Protein AF-W9BST8-F1 (afdb_monomer_lite)

Secondary structure (DSSP, 8-state):
--SSHHHHHHHHHHHHHHHHS--------EEEEE-TTGGG--S--EEEEEE-GGGSPPEE-TTTTT-HHHHHHHHHHHHHHHHHHHHHT-TTS-EEEEEEEE-PEEEEEEEETTEEEEEEEES-EEEEEEE-

Sequence (132 aa):
MARTWPVLLLILAVAALVLVLPRQTARAQMLAFASPMDAASQGRVRRVQSDLARHVESWQGARDCHAPARARAALKPVLARWLGGRMTDRPTERLARWGYHSGDIWHEAQVIGGQPQCRAGFRRVIAFADFR

Foldseek 3Di:
DPPCVVVVVVVVVVVVVVVPPPLPQQAWDWDKDFDPCLVPDDDDKDKDKDWCQVVFDKDKDPPPNRPNVVQCVRVVVSLVVVVVVVCVVCVPWDWGMWIKTFHHKDKDWDADPNDIMIIITTPTMMIMIIID

Structure (mmCIF, N/CA/C/O backbone):
data_AF-W9BST8-F1
#
_entry.id   AF-W9BST8-F1
#
loop_
_atom_site.group_PDB
_atom_site.id
_atom_site.type_symbol
_atom_site.label_atom_id
_atom_site.label_alt_id
_atom_site.label_comp_id
_atom_site.label_asym_id
_atom_site.label_entity_id
_atom_site.label_seq_id
_atom_site.pdbx_PDB_ins_code
_atom_site.Cartn_x
_atom_site.Cartn_y
_atom_site.Cartn_z
_atom_site.occupancy
_atom_site.B_iso_or_equiv
_atom_site.auth_seq_id
_atom_site.auth_comp_id
_atom_site.auth_asym_id
_atom_site.auth_atom_id
_atom_site.pdbx_PDB_model_num
ATOM 1 N N . MET A 1 1 ? 54.722 8.574 -24.351 1.00 51.69 1 MET A N 1
ATOM 2 C CA . MET A 1 1 ? 53.387 7.948 -24.494 1.00 51.69 1 MET A CA 1
ATOM 3 C C . MET A 1 1 ? 53.067 7.127 -23.237 1.00 51.69 1 MET A C 1
ATOM 5 O O . MET A 1 1 ? 53.210 5.919 -23.261 1.00 51.69 1 MET A O 1
ATOM 9 N N . ALA A 1 2 ? 52.713 7.762 -22.110 1.00 53.62 2 ALA A N 1
ATOM 10 C CA . ALA A 1 2 ? 52.550 7.060 -20.819 1.00 53.62 2 ALA A CA 1
ATOM 11 C C . ALA A 1 2 ? 51.471 7.700 -19.917 1.00 53.62 2 ALA A C 1
ATOM 13 O O . ALA A 1 2 ? 51.662 7.848 -18.715 1.00 53.62 2 ALA A O 1
ATOM 14 N N . ARG A 1 3 ? 50.358 8.176 -20.498 1.00 56.62 3 ARG A N 1
ATOM 15 C CA . ARG A 1 3 ? 49.375 9.014 -19.774 1.00 56.62 3 ARG A CA 1
ATOM 16 C C . ARG A 1 3 ? 47.911 8.585 -19.927 1.00 56.62 3 ARG A C 1
ATOM 18 O O . ARG A 1 3 ? 47.023 9.325 -19.531 1.00 56.62 3 ARG A O 1
ATOM 25 N N . THR A 1 4 ? 47.650 7.407 -20.491 1.00 58.88 4 THR A N 1
ATOM 26 C CA . THR A 1 4 ? 46.287 6.868 -20.695 1.00 58.88 4 THR A CA 1
ATOM 27 C C . THR A 1 4 ? 45.942 5.730 -19.735 1.00 58.88 4 THR A C 1
ATOM 29 O O . THR A 1 4 ? 44.770 5.488 -19.458 1.00 58.88 4 THR A O 1
ATOM 32 N N . TRP A 1 5 ? 46.951 5.076 -19.157 1.00 57.59 5 TRP A N 1
ATOM 33 C CA . TRP A 1 5 ? 46.772 3.962 -18.225 1.00 57.59 5 TRP A CA 1
ATOM 34 C C . TRP A 1 5 ? 46.015 4.290 -16.926 1.00 57.59 5 TRP A C 1
ATOM 36 O O . TRP A 1 5 ? 45.134 3.509 -16.564 1.00 57.59 5 TRP A O 1
ATOM 46 N N . PRO A 1 6 ? 46.254 5.432 -16.244 1.00 66.94 6 PRO A N 1
ATOM 47 C CA . PRO A 1 6 ? 45.516 5.732 -15.016 1.00 66.94 6 PRO A CA 1
ATOM 48 C C . PRO A 1 6 ? 44.040 6.049 -15.294 1.00 66.94 6 PRO A C 1
ATOM 50 O O . PRO A 1 6 ? 43.181 5.743 -14.473 1.00 66.94 6 PRO A O 1
ATOM 53 N N . VAL A 1 7 ? 43.727 6.598 -16.474 1.00 71.06 7 VAL A N 1
ATOM 54 C CA . VAL A 1 7 ? 42.347 6.889 -16.895 1.00 71.06 7 VAL A CA 1
ATOM 55 C C . VAL A 1 7 ? 41.577 5.593 -17.139 1.00 71.06 7 VAL A C 1
ATOM 57 O O . VAL A 1 7 ? 40.434 5.462 -16.710 1.00 71.06 7 VAL A O 1
ATOM 60 N N . LEU A 1 8 ? 42.217 4.606 -17.768 1.00 69.50 8 LEU A N 1
ATOM 61 C CA . LEU A 1 8 ? 41.600 3.310 -18.049 1.00 69.50 8 LEU A CA 1
ATOM 62 C C . LEU A 1 8 ? 41.308 2.522 -16.761 1.00 69.50 8 LEU A C 1
ATOM 64 O O . LEU A 1 8 ? 40.241 1.925 -16.630 1.00 69.50 8 LEU A O 1
ATOM 68 N N . LEU A 1 9 ? 42.219 2.587 -15.782 1.00 74.62 9 LEU A N 1
ATOM 69 C CA . LEU A 1 9 ? 42.024 2.001 -14.452 1.00 74.62 9 LEU A CA 1
ATOM 70 C C . LEU A 1 9 ? 40.897 2.689 -13.671 1.00 74.62 9 LEU A C 1
ATOM 72 O O . LEU A 1 9 ? 40.097 2.006 -13.036 1.00 74.62 9 LEU A O 1
ATOM 76 N N . LEU A 1 10 ? 40.782 4.017 -13.761 1.00 73.69 10 LEU A N 1
ATOM 77 C CA . LEU A 1 10 ? 39.676 4.772 -13.163 1.00 73.69 10 LEU A CA 1
ATOM 78 C C . LEU A 1 10 ? 38.323 4.391 -13.776 1.00 73.69 10 LEU A C 1
ATOM 80 O O . LEU A 1 10 ? 37.363 4.177 -13.041 1.00 73.69 10 LEU A O 1
ATOM 84 N N . ILE A 1 11 ? 38.243 4.243 -15.101 1.00 73.44 11 ILE A N 1
ATOM 85 C CA . ILE A 1 11 ? 37.008 3.826 -15.784 1.00 73.44 11 ILE A CA 1
ATOM 86 C C . ILE A 1 11 ? 36.606 2.406 -15.363 1.00 73.44 11 ILE A C 1
ATOM 88 O O . ILE A 1 11 ? 35.438 2.168 -15.054 1.00 73.44 11 ILE A O 1
ATOM 92 N N . LEU A 1 12 ? 37.563 1.476 -15.294 1.00 74.00 12 LEU A N 1
ATOM 93 C CA . LEU A 1 12 ? 37.315 0.103 -14.843 1.00 74.00 12 LEU A CA 1
ATOM 94 C C . LEU A 1 12 ? 36.872 0.046 -13.376 1.00 74.00 12 LEU A C 1
ATOM 96 O O . LEU A 1 12 ? 35.927 -0.671 -13.054 1.00 74.00 12 LEU A O 1
ATOM 100 N N . ALA A 1 13 ? 37.496 0.835 -12.499 1.00 70.44 13 ALA A N 1
ATOM 101 C CA . ALA A 1 13 ? 37.113 0.930 -11.094 1.00 70.44 13 ALA A CA 1
ATOM 102 C C . ALA A 1 13 ? 35.699 1.509 -10.916 1.00 70.44 13 ALA A C 1
ATOM 104 O O . ALA A 1 13 ? 34.919 0.977 -10.129 1.00 70.44 13 ALA A O 1
ATOM 105 N N . VAL A 1 14 ? 35.328 2.542 -11.682 1.00 67.44 14 VAL A N 1
ATOM 106 C CA . VAL A 1 14 ? 33.969 3.112 -11.659 1.00 67.44 14 VAL A CA 1
ATOM 107 C C . VAL A 1 14 ? 32.940 2.112 -12.199 1.00 67.44 14 VAL A C 1
ATOM 109 O O . VAL A 1 14 ? 31.880 1.945 -11.597 1.00 67.44 14 VAL A O 1
ATOM 112 N N . ALA A 1 15 ? 33.251 1.396 -13.283 1.00 65.56 15 ALA A N 1
ATOM 113 C CA . ALA A 1 15 ? 32.372 0.362 -13.832 1.00 65.56 15 ALA A CA 1
ATOM 114 C C . ALA A 1 15 ? 32.163 -0.801 -12.845 1.00 65.56 15 ALA A C 1
ATOM 116 O O . ALA A 1 15 ? 31.034 -1.256 -12.654 1.00 65.56 15 ALA A O 1
ATOM 117 N N . ALA A 1 16 ? 33.227 -1.235 -12.163 1.00 63.44 16 ALA A N 1
ATOM 118 C CA . ALA A 1 16 ? 33.145 -2.239 -11.108 1.00 63.44 16 ALA A CA 1
ATOM 119 C C . ALA A 1 16 ? 32.314 -1.742 -9.913 1.00 63.44 16 ALA A C 1
ATOM 121 O O . ALA A 1 16 ? 31.476 -2.479 -9.398 1.00 63.44 16 ALA A O 1
ATOM 122 N N . LEU A 1 17 ? 32.459 -0.475 -9.513 1.00 58.16 17 LEU A N 1
ATOM 123 C CA . LEU A 1 17 ? 31.686 0.108 -8.413 1.00 58.16 17 LEU A CA 1
ATOM 124 C C . LEU A 1 17 ? 30.175 0.155 -8.716 1.00 58.16 17 LEU A C 1
ATOM 126 O O . LEU A 1 17 ? 29.360 -0.101 -7.832 1.00 58.16 17 LEU A O 1
ATOM 130 N N . VAL A 1 18 ? 29.787 0.408 -9.973 1.00 58.91 18 VAL A N 1
ATOM 131 C CA . VAL A 1 18 ? 28.380 0.370 -10.422 1.00 58.91 18 VAL A CA 1
ATOM 132 C C . VAL A 1 18 ? 27.800 -1.052 -10.394 1.00 58.91 18 VAL A C 1
ATOM 134 O O . VAL A 1 18 ? 26.598 -1.212 -10.178 1.00 58.91 18 VAL A O 1
ATOM 137 N N . LEU A 1 19 ? 28.631 -2.082 -10.581 1.00 55.69 19 LEU A N 1
ATOM 138 C CA . LEU A 1 19 ? 28.219 -3.488 -10.491 1.00 55.69 19 LEU A CA 1
ATOM 139 C C . LEU A 1 19 ? 28.094 -3.979 -9.041 1.00 55.69 19 LEU A C 1
ATOM 141 O O . LEU A 1 19 ? 27.265 -4.844 -8.765 1.00 55.69 19 LEU A O 1
ATOM 145 N N . VAL A 1 20 ? 28.891 -3.426 -8.122 1.00 54.00 20 VAL A N 1
ATOM 146 C CA . VAL A 1 20 ? 28.913 -3.823 -6.702 1.00 54.00 20 VAL A CA 1
ATOM 147 C C . VAL A 1 20 ? 27.902 -3.035 -5.860 1.00 54.00 20 VAL A C 1
ATOM 149 O O . VAL A 1 20 ? 27.516 -3.493 -4.784 1.00 54.00 20 VAL A O 1
ATOM 152 N N . LEU A 1 21 ? 27.411 -1.882 -6.337 1.00 46.25 21 LEU A N 1
ATOM 153 C CA . LEU A 1 21 ? 26.348 -1.163 -5.638 1.00 46.25 21 LEU A CA 1
ATOM 154 C C . LEU A 1 21 ? 25.076 -2.028 -5.605 1.00 46.25 21 LEU A C 1
ATOM 156 O O . LEU A 1 21 ? 24.519 -2.337 -6.664 1.00 46.25 21 LEU A O 1
ATOM 160 N N . PRO A 1 22 ? 24.566 -2.397 -4.415 1.00 42.62 22 PRO A N 1
ATOM 161 C CA . PRO A 1 22 ? 23.349 -3.175 -4.318 1.00 42.62 22 PRO A CA 1
ATOM 162 C C . PRO A 1 22 ? 22.221 -2.322 -4.889 1.00 42.62 22 PRO A C 1
ATOM 164 O O . PRO A 1 22 ? 21.774 -1.358 -4.264 1.00 42.62 22 PRO A O 1
ATOM 167 N N . ARG A 1 23 ? 21.753 -2.667 -6.094 1.00 49.28 23 ARG A N 1
ATOM 168 C CA . ARG A 1 23 ? 20.471 -2.180 -6.602 1.00 49.28 23 ARG A CA 1
ATOM 169 C C . ARG A 1 23 ? 19.452 -2.599 -5.557 1.00 49.28 23 ARG A C 1
ATOM 171 O O . ARG A 1 23 ? 19.139 -3.785 -5.457 1.00 49.28 23 ARG A O 1
ATOM 178 N N . GLN A 1 24 ? 19.018 -1.656 -4.722 1.00 46.75 24 GLN A N 1
ATOM 179 C CA . GLN A 1 24 ? 17.990 -1.894 -3.720 1.00 46.75 24 GLN A CA 1
ATOM 180 C C . GLN A 1 24 ? 16.714 -2.253 -4.470 1.00 46.75 24 GLN A C 1
ATOM 182 O O . GLN A 1 24 ? 15.922 -1.395 -4.850 1.00 46.75 24 GLN A O 1
ATOM 187 N N . THR A 1 25 ? 16.560 -3.544 -4.741 1.00 49.69 25 THR A N 1
ATOM 188 C CA . THR A 1 25 ? 15.328 -4.115 -5.244 1.00 49.69 25 THR A CA 1
ATOM 189 C C . THR A 1 25 ? 14.257 -3.771 -4.226 1.00 49.69 25 THR A C 1
ATOM 191 O O . THR A 1 25 ? 14.465 -3.896 -3.016 1.00 49.69 25 THR A O 1
ATOM 194 N N . ALA A 1 26 ? 13.130 -3.254 -4.702 1.00 54.19 26 ALA A N 1
ATOM 195 C CA . ALA A 1 26 ? 11.989 -3.013 -3.846 1.00 54.19 26 ALA A CA 1
ATOM 196 C C . ALA A 1 26 ? 11.560 -4.365 -3.242 1.00 54.19 26 ALA A C 1
ATOM 198 O O . ALA A 1 26 ? 11.011 -5.226 -3.926 1.00 54.19 26 ALA A O 1
ATOM 199 N N . ARG A 1 27 ? 11.930 -4.589 -1.977 1.00 56.22 27 ARG A N 1
ATOM 200 C CA . ARG A 1 27 ? 11.641 -5.817 -1.232 1.00 56.22 27 ARG A CA 1
ATOM 201 C C . ARG A 1 27 ? 10.316 -5.695 -0.498 1.00 56.22 27 ARG A C 1
ATOM 203 O O . ARG A 1 27 ? 9.874 -4.588 -0.186 1.00 56.22 27 ARG A O 1
ATOM 210 N N . ALA A 1 28 ? 9.736 -6.853 -0.196 1.00 55.91 28 ALA A N 1
ATOM 211 C CA . ALA A 1 28 ? 8.629 -7.008 0.731 1.00 55.91 28 ALA A CA 1
ATOM 212 C C . ALA A 1 28 ? 8.838 -6.132 1.979 1.00 55.91 28 ALA A C 1
ATOM 214 O O . ALA A 1 28 ? 9.829 -6.290 2.695 1.00 55.91 28 ALA A O 1
ATOM 215 N N . GLN A 1 29 ? 7.944 -5.167 2.203 1.00 65.06 29 GLN A N 1
ATOM 216 C CA . GLN A 1 29 ? 7.991 -4.272 3.354 1.00 65.06 29 GLN A CA 1
ATOM 217 C C . GLN A 1 29 ? 6.827 -4.612 4.271 1.00 65.06 29 GLN A C 1
ATOM 219 O O . GLN A 1 29 ? 5.665 -4.598 3.860 1.00 65.06 29 GLN A O 1
ATOM 224 N N . MET A 1 30 ? 7.164 -4.924 5.520 1.00 70.38 30 MET A N 1
ATOM 225 C CA . MET A 1 30 ? 6.210 -4.935 6.614 1.00 70.38 30 MET A CA 1
ATOM 226 C C . MET A 1 30 ? 6.301 -3.590 7.324 1.00 70.38 30 MET A C 1
ATOM 228 O O . MET A 1 30 ? 7.355 -3.223 7.837 1.00 70.38 30 MET A O 1
ATOM 232 N N . LEU A 1 31 ? 5.194 -2.859 7.344 1.00 78.88 31 LEU A N 1
ATOM 233 C CA . LEU A 1 31 ? 5.056 -1.619 8.097 1.00 78.88 31 LEU A CA 1
ATOM 234 C C . LEU A 1 31 ? 3.843 -1.759 8.996 1.00 78.88 31 LEU A C 1
ATOM 236 O O . LEU A 1 31 ? 2.757 -2.078 8.522 1.00 78.88 31 LEU A O 1
ATOM 240 N N . ALA A 1 32 ? 4.049 -1.541 10.289 1.00 74.69 32 ALA A N 1
ATOM 241 C CA . ALA A 1 32 ? 3.006 -1.562 11.295 1.00 74.69 32 ALA A CA 1
ATOM 242 C C . ALA A 1 32 ? 3.109 -0.288 12.129 1.00 74.69 32 ALA A C 1
ATOM 244 O O . ALA A 1 32 ? 4.187 0.075 12.594 1.00 74.69 32 ALA A O 1
ATOM 245 N N . PHE A 1 33 ? 1.976 0.369 12.318 1.00 79.00 33 PHE A N 1
ATOM 246 C CA . PHE A 1 33 ? 1.828 1.587 13.091 1.00 79.00 33 PHE A CA 1
ATOM 247 C C . PHE A 1 33 ? 0.854 1.299 14.228 1.00 79.00 33 PHE A C 1
ATOM 249 O O . PHE A 1 33 ? -0.295 0.914 13.994 1.00 79.00 33 PHE A O 1
ATOM 256 N N . ALA A 1 34 ? 1.328 1.441 15.463 1.00 75.25 34 ALA A N 1
ATOM 257 C CA . ALA A 1 34 ? 0.474 1.404 16.641 1.00 75.25 34 ALA A CA 1
ATOM 258 C C . ALA A 1 34 ? -0.156 2.785 16.854 1.00 75.25 34 ALA A C 1
ATOM 260 O O . ALA A 1 34 ? 0.502 3.812 16.681 1.00 75.25 34 ALA A O 1
ATOM 261 N N . SER A 1 35 ? -1.429 2.806 17.228 1.00 61.84 35 SER A N 1
ATOM 262 C CA . SER A 1 35 ? -2.094 4.019 17.684 1.00 61.84 35 SER A CA 1
ATOM 263 C C . SER A 1 35 ? -1.625 4.343 19.107 1.00 61.84 35 SER A C 1
ATOM 265 O O . SER A 1 35 ? -1.515 3.420 19.919 1.00 61.84 35 SER A O 1
ATOM 267 N N . PRO A 1 36 ? -1.396 5.620 19.464 1.00 61.19 36 PRO A N 1
ATOM 268 C CA . PRO A 1 36 ? -1.021 6.017 20.826 1.00 61.19 36 PRO A CA 1
ATOM 269 C C . PRO A 1 36 ? -1.984 5.505 21.911 1.00 61.19 36 PRO A C 1
ATOM 271 O O . PRO A 1 36 ? -1.594 5.325 23.059 1.00 61.19 36 PRO A O 1
ATOM 274 N N . MET A 1 37 ? -3.241 5.232 21.544 1.00 59.81 37 MET A N 1
ATOM 275 C CA . MET A 1 37 ? -4.282 4.738 22.448 1.00 59.81 37 MET A CA 1
ATOM 276 C C . MET A 1 37 ? -4.328 3.200 22.591 1.00 59.81 37 MET A C 1
ATOM 278 O O . MET A 1 37 ? -5.129 2.702 23.384 1.00 59.81 37 MET A O 1
ATOM 282 N N . ASP A 1 38 ? -3.488 2.436 21.871 1.00 61.19 38 ASP A N 1
ATOM 283 C CA . ASP A 1 38 ? -3.439 0.955 21.939 1.00 61.19 38 ASP A CA 1
ATOM 284 C C . ASP A 1 38 ? -3.093 0.467 23.359 1.00 61.19 38 ASP A C 1
ATOM 286 O O . ASP A 1 38 ? -3.673 -0.501 23.848 1.00 61.19 38 ASP A O 1
ATOM 290 N N . ALA A 1 39 ? -2.218 1.193 24.066 1.00 57.66 39 ALA A N 1
ATOM 291 C CA . ALA A 1 39 ? -1.761 0.828 25.409 1.00 57.66 39 ALA A CA 1
ATOM 292 C C . ALA A 1 39 ? -2.830 0.984 26.510 1.00 57.66 39 ALA A C 1
ATOM 294 O O . ALA A 1 39 ? -2.696 0.384 27.573 1.00 57.66 39 ALA A O 1
ATOM 295 N N . ALA A 1 40 ? -3.887 1.772 26.276 1.00 57.25 40 ALA A N 1
ATOM 296 C CA . ALA A 1 40 ? -4.839 2.174 27.317 1.00 57.25 40 ALA A CA 1
ATOM 297 C C . ALA A 1 40 ? -6.142 1.356 27.342 1.00 57.25 40 ALA A C 1
ATOM 299 O O . ALA A 1 40 ? -6.959 1.534 28.242 1.00 57.25 40 ALA A O 1
ATOM 300 N N . SER A 1 41 ? -6.378 0.484 26.357 1.00 59.50 41 SER A N 1
ATOM 301 C CA . SER A 1 41 ? -7.645 -0.250 26.242 1.00 59.50 41 SER A CA 1
ATOM 302 C C . SER A 1 41 ? -7.477 -1.733 26.575 1.00 59.50 41 SER A C 1
ATOM 304 O O . SER A 1 41 ? -6.584 -2.399 26.056 1.00 59.50 41 SER A O 1
ATOM 306 N N . GLN A 1 42 ? -8.355 -2.274 27.419 1.00 63.69 42 GLN A N 1
ATOM 307 C CA . GLN A 1 42 ? -8.558 -3.716 27.574 1.00 63.69 42 GLN A CA 1
ATOM 308 C C . GLN A 1 42 ? -9.822 -4.099 26.794 1.00 63.69 42 GLN A C 1
ATOM 310 O O . GLN A 1 42 ? -10.872 -3.495 26.988 1.00 63.69 42 GLN A O 1
ATOM 315 N N . GLY A 1 43 ? -9.714 -5.045 25.858 1.00 68.88 43 GLY A N 1
ATOM 316 C CA . GLY A 1 43 ? -10.825 -5.433 24.985 1.00 68.88 43 GLY A CA 1
ATOM 317 C C . GLY A 1 43 ? -10.409 -6.423 23.898 1.00 68.88 43 GLY A C 1
ATOM 318 O O . GLY A 1 43 ? -9.220 -6.593 23.618 1.00 68.88 43 GLY A O 1
ATOM 319 N N . ARG A 1 44 ? -11.389 -7.099 23.287 1.00 81.06 44 ARG A N 1
ATOM 320 C CA . ARG A 1 44 ? -11.152 -8.070 22.209 1.00 81.06 44 ARG A CA 1
ATOM 321 C C . ARG A 1 44 ? -10.721 -7.337 20.938 1.00 81.06 44 ARG A C 1
ATOM 323 O O . ARG A 1 44 ? -11.483 -6.551 20.392 1.00 81.06 44 ARG A O 1
ATOM 330 N N . VAL A 1 45 ? -9.527 -7.645 20.436 1.00 85.00 45 VAL A N 1
ATOM 331 C CA . VAL A 1 45 ? -9.032 -7.084 19.173 1.00 85.00 45 VAL A CA 1
ATOM 332 C C . VAL A 1 45 ? -9.745 -7.731 17.990 1.00 85.00 45 VAL A C 1
ATOM 334 O O . VAL A 1 45 ? -9.748 -8.957 17.843 1.00 85.00 45 VAL A O 1
ATOM 337 N N . ARG A 1 46 ? -10.303 -6.900 17.110 1.00 89.19 46 ARG A N 1
ATOM 338 C CA . ARG A 1 46 ? -10.880 -7.317 15.835 1.00 89.19 46 ARG A CA 1
ATOM 339 C C . ARG A 1 46 ? -9.966 -6.894 14.692 1.00 89.19 46 ARG A C 1
ATOM 341 O O . ARG A 1 46 ? -9.860 -5.718 14.359 1.00 89.19 46 ARG A O 1
ATOM 348 N N . ARG A 1 47 ? -9.321 -7.877 14.066 1.00 91.25 47 ARG A N 1
ATOM 349 C CA . ARG A 1 47 ? -8.451 -7.666 12.908 1.00 91.25 47 ARG A CA 1
ATOM 350 C C . ARG A 1 47 ? -9.244 -7.749 11.609 1.00 91.25 47 ARG A C 1
ATOM 352 O O . ARG A 1 47 ? -9.915 -8.746 11.352 1.00 91.25 47 ARG A O 1
ATOM 359 N N . VAL A 1 48 ? -9.109 -6.735 10.764 1.00 93.38 48 VAL A N 1
ATOM 360 C CA . VAL A 1 48 ? -9.559 -6.750 9.368 1.00 93.38 48 VAL A CA 1
ATOM 361 C C . VAL A 1 48 ? -8.352 -6.727 8.443 1.00 93.38 48 VAL A C 1
ATOM 363 O O . VAL A 1 48 ? -7.362 -6.050 8.717 1.00 93.38 48 VAL A O 1
ATOM 366 N N . GLN A 1 49 ? -8.426 -7.474 7.344 1.00 95.00 49 GLN A N 1
ATOM 367 C CA . GLN A 1 49 ? -7.354 -7.559 6.356 1.00 95.00 49 GLN A CA 1
ATOM 368 C C . GLN A 1 49 ? -7.914 -7.534 4.939 1.00 95.00 49 GLN A C 1
ATOM 370 O O . GLN A 1 49 ? -9.061 -7.914 4.711 1.00 95.00 49 GLN A O 1
ATOM 375 N N . SER A 1 50 ? -7.103 -7.081 3.987 1.00 95.50 50 SER A N 1
ATOM 376 C CA . SER A 1 50 ? -7.439 -7.124 2.565 1.00 95.50 50 SER A CA 1
ATOM 377 C C . SER A 1 50 ? -6.181 -7.200 1.719 1.00 95.50 50 SER A C 1
ATOM 379 O O . SER A 1 50 ? -5.193 -6.534 2.028 1.00 95.50 50 SER A O 1
ATOM 381 N N . ASP A 1 51 ? -6.244 -7.950 0.619 1.00 94.75 51 ASP A N 1
ATOM 382 C CA . ASP A 1 51 ? -5.238 -7.842 -0.434 1.00 94.75 51 ASP A CA 1
ATOM 383 C C . ASP A 1 51 ? -5.547 -6.637 -1.330 1.00 94.75 51 ASP A C 1
ATOM 385 O O . ASP A 1 51 ? -6.620 -6.541 -1.930 1.00 94.75 51 ASP A O 1
ATOM 389 N N . LEU A 1 52 ? -4.613 -5.694 -1.386 1.00 94.69 52 LEU A N 1
ATOM 390 C CA . LEU A 1 52 ? -4.701 -4.450 -2.136 1.00 94.69 52 LEU A CA 1
ATOM 391 C C . LEU A 1 52 ? -3.908 -4.492 -3.440 1.00 94.69 52 LEU A C 1
ATOM 393 O O . LEU A 1 52 ? -3.990 -3.528 -4.191 1.00 94.69 52 LEU A O 1
ATOM 397 N N . ALA A 1 53 ? -3.182 -5.573 -3.753 1.00 92.69 53 ALA A N 1
ATOM 398 C CA . ALA A 1 53 ? -2.294 -5.611 -4.920 1.00 92.69 53 ALA A CA 1
ATOM 399 C C . ALA A 1 53 ? -2.996 -5.226 -6.227 1.00 92.69 53 ALA A C 1
ATOM 401 O O . ALA A 1 53 ? -2.470 -4.429 -6.993 1.00 92.69 53 ALA A O 1
ATOM 402 N N . ARG A 1 54 ? -4.223 -5.721 -6.438 1.00 91.88 54 ARG A N 1
ATOM 403 C CA . ARG A 1 54 ? -5.033 -5.416 -7.631 1.00 91.88 54 ARG A CA 1
ATOM 404 C C . ARG A 1 54 ? -5.550 -3.977 -7.702 1.00 91.88 54 ARG A C 1
ATOM 406 O O . ARG A 1 54 ? -5.982 -3.550 -8.763 1.00 91.88 54 ARG A O 1
ATOM 413 N N . HIS A 1 55 ? -5.526 -3.254 -6.589 1.00 94.38 55 HIS A N 1
ATOM 414 C CA . HIS A 1 55 ? -5.951 -1.857 -6.511 1.00 94.38 55 HIS A CA 1
ATOM 415 C C . HIS A 1 55 ? -4.773 -0.888 -6.628 1.00 94.38 55 HIS A C 1
ATOM 417 O O . HIS A 1 55 ? -4.992 0.310 -6.781 1.00 94.38 55 HIS A O 1
ATOM 423 N N . VAL A 1 56 ? -3.537 -1.386 -6.527 1.00 92.06 56 VAL A N 1
ATOM 424 C CA . VAL A 1 56 ? -2.334 -0.580 -6.714 1.00 92.06 56 VAL A CA 1
ATOM 425 C C . VAL A 1 56 ? -1.980 -0.552 -8.188 1.00 92.06 56 VAL A C 1
ATOM 427 O O . VAL A 1 56 ? -1.747 -1.589 -8.807 1.00 92.06 56 VAL A O 1
ATOM 430 N N . GLU A 1 57 ? -1.922 0.652 -8.743 1.00 91.88 57 GLU A N 1
ATOM 431 C CA . GLU A 1 57 ? -1.528 0.850 -10.130 1.00 91.88 57 GLU A CA 1
ATOM 432 C C . GLU A 1 57 ? -0.085 0.389 -10.361 1.00 91.88 57 GLU A C 1
ATOM 434 O O . GLU A 1 57 ? 0.819 0.623 -9.552 1.00 91.88 57 GLU A O 1
ATOM 439 N N . SER A 1 58 ? 0.135 -0.270 -11.497 1.00 90.94 58 SER A N 1
ATOM 440 C CA . SER A 1 58 ? 1.483 -0.558 -11.980 1.00 90.94 58 SER A CA 1
ATOM 441 C C . SER A 1 58 ? 2.189 0.735 -12.380 1.00 90.94 58 SER A C 1
ATOM 443 O O . SER A 1 58 ? 1.556 1.627 -12.941 1.00 90.94 58 SER A O 1
ATOM 445 N N . TRP A 1 59 ? 3.503 0.798 -12.203 1.00 90.25 59 TRP A N 1
ATOM 446 C CA . TRP A 1 59 ? 4.325 1.933 -12.622 1.00 90.25 59 TRP A CA 1
ATOM 447 C C . TRP A 1 59 ? 5.295 1.541 -13.737 1.00 90.25 59 TRP A C 1
ATOM 449 O O . TRP A 1 59 ? 5.577 0.361 -13.945 1.00 90.25 59 TRP A O 1
ATOM 459 N N . GLN A 1 60 ? 5.812 2.539 -14.455 1.00 87.94 60 GLN A N 1
ATOM 460 C CA . GLN A 1 60 ? 6.694 2.346 -15.608 1.00 87.94 60 GLN A CA 1
ATOM 461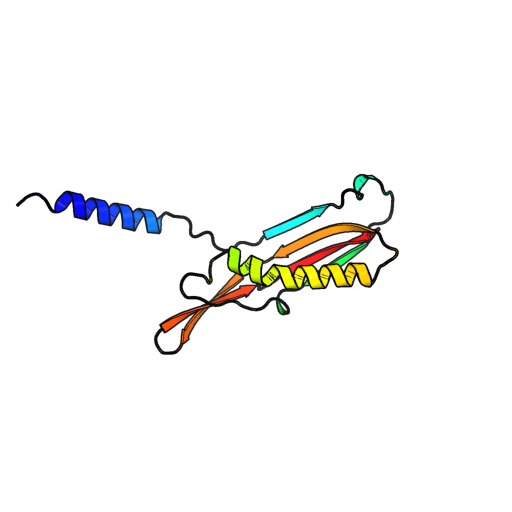 C C . GLN A 1 60 ? 7.901 3.297 -15.604 1.00 87.94 60 GLN A C 1
ATOM 463 O O . GLN A 1 60 ? 7.830 4.394 -15.047 1.00 87.94 60 GLN A O 1
ATOM 468 N N . GLY A 1 61 ? 9.002 2.879 -16.237 1.00 76.50 61 GLY A N 1
ATOM 469 C CA . GLY A 1 61 ? 10.185 3.707 -16.502 1.00 76.50 61 GLY A CA 1
ATOM 470 C C . GLY A 1 61 ? 11.489 2.906 -16.594 1.00 76.50 61 GLY A C 1
ATOM 471 O O . GLY A 1 61 ? 11.743 2.034 -15.767 1.00 76.50 61 GLY A O 1
ATOM 472 N N . ALA A 1 62 ? 12.345 3.227 -17.573 1.00 66.94 62 ALA A N 1
ATOM 473 C CA . ALA A 1 62 ? 13.564 2.464 -17.890 1.00 66.94 62 ALA A CA 1
ATOM 474 C C . ALA A 1 62 ? 14.607 2.407 -16.752 1.00 66.94 62 ALA A C 1
ATOM 476 O O . ALA A 1 62 ? 15.287 1.398 -16.595 1.00 66.94 62 ALA A O 1
ATOM 477 N N . ARG A 1 63 ? 14.733 3.469 -15.942 1.00 66.25 63 ARG A N 1
ATOM 478 C CA . ARG A 1 63 ? 15.595 3.496 -14.737 1.00 66.25 63 ARG A CA 1
ATOM 479 C C . ARG A 1 63 ? 14.816 3.346 -13.430 1.00 66.25 63 ARG A C 1
ATOM 481 O O . ARG A 1 63 ? 15.370 2.907 -12.427 1.00 66.25 63 ARG A O 1
ATOM 488 N N . ASP A 1 64 ? 13.529 3.676 -13.459 1.00 69.75 64 ASP A N 1
ATOM 489 C CA . ASP A 1 64 ? 12.732 3.919 -12.257 1.00 69.75 64 ASP A CA 1
ATOM 490 C C . ASP A 1 64 ? 11.868 2.724 -11.838 1.00 69.75 64 ASP A C 1
ATOM 492 O O . ASP A 1 64 ? 11.332 2.729 -10.730 1.00 69.75 64 ASP A O 1
ATOM 496 N N . CYS A 1 65 ? 11.714 1.689 -12.673 1.00 80.81 65 CYS A N 1
ATOM 497 C CA . CYS A 1 65 ? 10.808 0.581 -12.351 1.00 80.81 65 CYS A CA 1
ATOM 498 C C . CYS A 1 65 ? 11.224 -0.208 -11.101 1.00 80.81 65 CYS A C 1
ATOM 500 O O . CYS A 1 65 ? 10.364 -0.697 -10.374 1.00 80.81 65 CYS A O 1
ATOM 502 N N . HIS A 1 66 ? 12.523 -0.269 -10.802 1.00 81.31 66 HIS A N 1
ATOM 503 C CA . HIS A 1 66 ? 13.048 -0.923 -9.603 1.00 81.31 66 HIS A CA 1
ATOM 504 C C . HIS A 1 66 ? 13.114 0.007 -8.382 1.00 81.31 66 HIS A C 1
ATOM 506 O O . HIS A 1 66 ? 13.4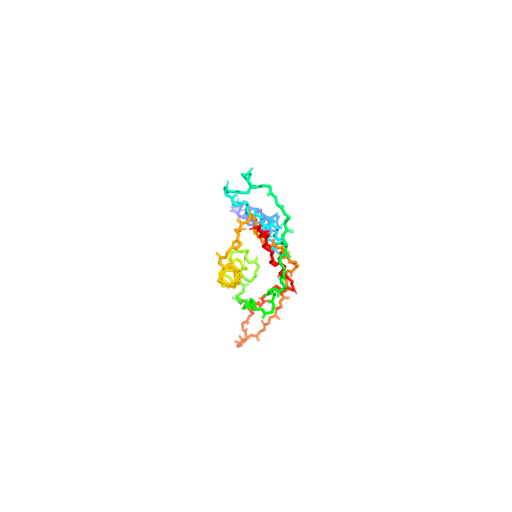80 -0.443 -7.297 1.00 81.31 66 HIS A O 1
ATOM 512 N N . ALA A 1 67 ? 12.783 1.296 -8.533 1.00 82.19 67 ALA A N 1
ATOM 513 C CA . ALA A 1 67 ? 12.939 2.279 -7.472 1.00 82.19 67 ALA A CA 1
ATOM 514 C C . ALA A 1 67 ? 11.890 2.067 -6.360 1.00 82.19 67 ALA A C 1
ATOM 516 O O . ALA A 1 67 ? 10.688 2.216 -6.611 1.00 82.19 67 ALA A O 1
ATOM 517 N N . PRO A 1 68 ? 12.301 1.831 -5.097 1.00 81.38 68 PRO A N 1
ATOM 518 C CA . PRO A 1 68 ? 11.365 1.649 -3.982 1.00 81.38 68 PRO A CA 1
ATOM 519 C C . PRO A 1 68 ? 10.425 2.845 -3.769 1.00 81.38 68 PRO A C 1
ATOM 521 O O . PRO A 1 68 ? 9.297 2.685 -3.303 1.00 81.38 68 PRO A O 1
ATOM 524 N N . ALA A 1 69 ? 10.870 4.052 -4.130 1.00 83.88 69 ALA A N 1
ATOM 525 C CA . ALA A 1 69 ? 10.061 5.263 -4.049 1.00 83.88 69 ALA A CA 1
ATOM 526 C C . ALA A 1 69 ? 8.813 5.202 -4.947 1.00 83.88 69 ALA A C 1
ATOM 528 O O . ALA A 1 69 ? 7.749 5.649 -4.523 1.00 83.88 69 ALA A O 1
ATOM 529 N N . ARG A 1 70 ? 8.907 4.602 -6.144 1.00 87.50 70 ARG A N 1
ATOM 530 C CA . ARG A 1 70 ? 7.765 4.444 -7.060 1.00 87.50 70 ARG A CA 1
ATOM 531 C C . ARG A 1 70 ? 6.741 3.461 -6.509 1.00 87.50 70 ARG A C 1
ATOM 533 O O . ARG A 1 70 ? 5.559 3.786 -6.464 1.00 87.50 70 ARG A O 1
ATOM 540 N N . ALA A 1 71 ? 7.207 2.324 -5.993 1.00 87.44 71 ALA A N 1
ATOM 541 C CA . ALA A 1 71 ? 6.350 1.339 -5.339 1.00 87.44 71 ALA A CA 1
ATOM 542 C C . ALA A 1 71 ? 5.572 1.961 -4.162 1.00 87.44 71 ALA A C 1
ATOM 544 O O . ALA A 1 71 ? 4.360 1.787 -4.039 1.00 87.44 71 ALA A O 1
ATOM 545 N N . ARG A 1 72 ? 6.247 2.761 -3.323 1.00 87.19 72 ARG A N 1
ATOM 546 C CA . ARG A 1 72 ? 5.602 3.491 -2.217 1.00 87.19 72 ARG A CA 1
ATOM 547 C C . ARG A 1 72 ? 4.619 4.552 -2.705 1.00 87.19 72 ARG A C 1
ATOM 549 O O . ARG A 1 72 ? 3.541 4.674 -2.128 1.00 87.19 72 ARG A O 1
ATOM 556 N N . ALA A 1 73 ? 4.980 5.309 -3.741 1.00 89.62 73 ALA A N 1
ATOM 557 C CA . ALA A 1 73 ? 4.114 6.331 -4.323 1.00 89.62 73 ALA A CA 1
ATOM 558 C C . ALA A 1 73 ? 2.817 5.726 -4.881 1.00 89.62 73 ALA A C 1
ATOM 560 O O . ALA A 1 73 ? 1.750 6.280 -4.636 1.00 89.62 73 ALA A O 1
ATOM 561 N N . ALA A 1 74 ? 2.901 4.566 -5.540 1.00 91.06 74 ALA A N 1
ATOM 562 C CA . ALA A 1 74 ? 1.740 3.830 -6.034 1.00 91.06 74 ALA A CA 1
ATOM 563 C C . ALA A 1 74 ? 0.873 3.267 -4.890 1.00 91.06 74 ALA A C 1
ATOM 565 O O . ALA A 1 74 ? -0.353 3.340 -4.934 1.00 91.06 74 ALA A O 1
ATOM 566 N N . LEU A 1 75 ? 1.495 2.739 -3.830 1.00 91.69 75 LEU A N 1
ATOM 567 C CA . LEU A 1 75 ? 0.776 2.110 -2.718 1.00 91.69 75 LEU A CA 1
ATOM 568 C C . LEU A 1 75 ? 0.059 3.111 -1.795 1.00 91.69 75 LEU A C 1
ATOM 570 O O . LEU A 1 75 ? -1.058 2.851 -1.343 1.00 91.69 75 LEU A O 1
ATOM 574 N N . LYS A 1 76 ? 0.698 4.245 -1.482 1.00 92.31 76 LYS A N 1
ATOM 575 C CA . LYS A 1 76 ? 0.221 5.215 -0.482 1.00 92.31 76 LYS A CA 1
ATOM 576 C C . LYS A 1 76 ? -1.251 5.635 -0.654 1.00 92.31 76 LYS A C 1
ATOM 578 O O . LYS A 1 76 ? -1.977 5.554 0.340 1.00 92.31 76 LYS A O 1
ATOM 583 N N . PRO A 1 77 ? -1.728 6.070 -1.839 1.00 95.31 77 PRO A N 1
ATOM 584 C CA . PRO A 1 77 ? -3.117 6.505 -1.991 1.00 95.31 77 PRO A CA 1
ATOM 585 C C . PRO A 1 77 ? -4.119 5.364 -1.772 1.00 95.31 77 PRO A C 1
ATOM 587 O O . PRO A 1 77 ? -5.162 5.574 -1.153 1.00 95.31 77 PRO A O 1
ATOM 590 N N . VAL A 1 78 ? -3.791 4.150 -2.219 1.00 96.12 78 VAL A N 1
ATOM 591 C CA . VAL A 1 78 ? -4.650 2.965 -2.069 1.00 96.12 78 VAL A CA 1
ATOM 592 C C . VAL A 1 78 ? -4.777 2.573 -0.603 1.00 96.12 78 VAL A C 1
ATOM 594 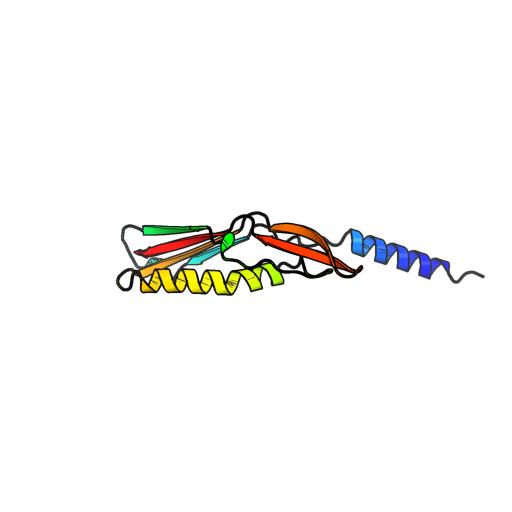O O . VAL A 1 78 ? -5.881 2.336 -0.114 1.00 96.12 78 VAL A O 1
ATOM 597 N N . LEU A 1 79 ? -3.655 2.561 0.117 1.00 94.06 79 LEU A N 1
ATOM 598 C CA . LEU A 1 79 ? -3.627 2.230 1.536 1.00 94.06 79 LEU A CA 1
ATOM 599 C C . LEU A 1 79 ? -4.384 3.267 2.376 1.00 94.06 79 LEU A C 1
ATOM 601 O O . LEU A 1 79 ? -5.157 2.889 3.253 1.00 94.06 79 LEU A O 1
ATOM 605 N N . ALA A 1 80 ? -4.209 4.559 2.079 1.00 94.12 80 ALA A N 1
ATOM 606 C CA . ALA A 1 80 ? -4.918 5.639 2.763 1.00 94.12 80 ALA A CA 1
ATOM 607 C C . ALA A 1 80 ? -6.436 5.553 2.544 1.00 94.12 80 ALA A C 1
ATOM 609 O O . ALA A 1 80 ? -7.200 5.638 3.503 1.00 94.12 80 ALA A O 1
ATOM 610 N N . ARG A 1 81 ? -6.876 5.323 1.298 1.00 96.62 81 ARG A N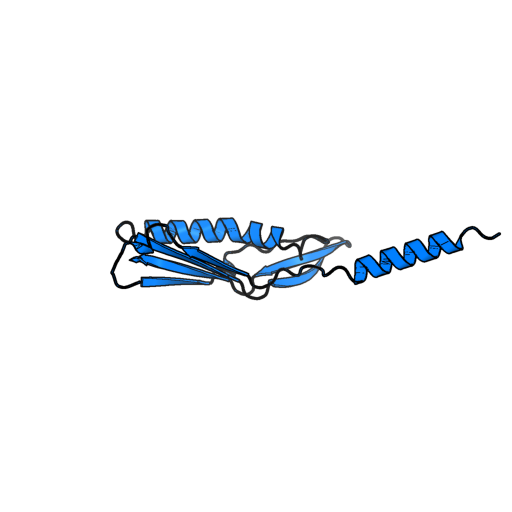 1
ATOM 611 C CA . ARG A 1 81 ? -8.299 5.149 0.973 1.00 96.62 81 ARG A CA 1
ATOM 612 C C . ARG A 1 81 ? -8.889 3.928 1.672 1.00 96.62 81 ARG A C 1
ATOM 614 O O . ARG A 1 81 ? -9.973 4.017 2.240 1.00 96.62 81 ARG A O 1
ATOM 621 N N . TRP A 1 82 ? -8.173 2.804 1.653 1.00 96.25 82 TRP A N 1
ATOM 622 C CA . TRP A 1 82 ? -8.607 1.582 2.321 1.00 96.25 82 TRP A CA 1
ATOM 623 C C . TRP A 1 82 ? -8.748 1.780 3.834 1.00 96.25 82 TRP A C 1
ATOM 625 O O . TRP A 1 82 ? -9.795 1.454 4.390 1.00 96.25 82 TRP A O 1
ATOM 635 N N . LEU A 1 83 ? -7.733 2.349 4.494 1.00 94.19 83 LEU A N 1
ATOM 636 C CA . LEU A 1 83 ? -7.763 2.584 5.938 1.00 94.19 83 LEU A CA 1
ATOM 637 C C . LEU A 1 83 ? -8.870 3.572 6.319 1.00 94.19 83 LEU A C 1
ATOM 639 O O . LEU A 1 83 ? -9.629 3.296 7.245 1.00 94.19 83 LEU A O 1
ATOM 643 N N . GLY A 1 84 ? -8.999 4.674 5.573 1.00 93.12 84 GLY A N 1
ATOM 644 C CA . GLY A 1 84 ? -10.066 5.656 5.763 1.00 93.12 84 GLY A CA 1
ATOM 645 C C . GLY A 1 84 ? -11.449 5.014 5.675 1.00 93.12 84 GLY A C 1
ATOM 646 O O . GLY A 1 84 ? -12.244 5.169 6.595 1.00 93.12 84 GLY A O 1
ATOM 647 N N . GLY A 1 85 ? -11.694 4.189 4.651 1.00 94.69 85 GLY A N 1
ATOM 648 C CA . GLY A 1 85 ? -12.937 3.422 4.534 1.00 94.69 85 GLY A CA 1
ATOM 649 C C . GLY A 1 85 ? -13.188 2.505 5.735 1.00 94.69 85 GLY A C 1
ATOM 650 O O . GLY A 1 85 ? -14.284 2.495 6.282 1.00 94.69 85 GLY A O 1
ATOM 651 N N . ARG A 1 86 ? -12.163 1.794 6.231 1.00 93.44 86 ARG A N 1
ATOM 652 C CA . ARG A 1 86 ? -12.312 0.930 7.419 1.00 93.44 86 ARG A CA 1
ATOM 653 C C . ARG A 1 86 ? -12.648 1.689 8.694 1.00 93.44 86 ARG A C 1
ATOM 655 O O . ARG A 1 86 ? -13.385 1.141 9.511 1.00 93.44 86 ARG A O 1
ATOM 662 N N . MET A 1 87 ? -12.122 2.901 8.849 1.00 91.81 87 MET A N 1
ATOM 663 C CA . MET A 1 87 ? -12.457 3.786 9.963 1.00 91.81 87 MET A CA 1
ATOM 664 C C . MET A 1 87 ? -13.879 4.346 9.825 1.00 91.81 87 MET A C 1
ATOM 666 O O . MET A 1 87 ? -14.611 4.374 10.807 1.00 91.81 87 MET A O 1
ATOM 670 N N . THR A 1 88 ? -14.303 4.728 8.616 1.00 92.50 88 THR A N 1
ATOM 671 C CA . THR A 1 88 ? -15.670 5.213 8.355 1.00 92.50 88 THR A CA 1
ATOM 672 C C . THR A 1 88 ? -16.726 4.122 8.545 1.00 92.50 88 THR A C 1
ATOM 674 O O . THR A 1 88 ? -17.780 4.402 9.103 1.00 92.50 88 THR A O 1
ATOM 677 N N . ASP A 1 89 ? -16.435 2.876 8.161 1.00 91.44 89 ASP A N 1
ATOM 678 C CA . ASP A 1 89 ? -17.325 1.722 8.370 1.00 91.44 89 ASP A CA 1
ATOM 679 C C . ASP A 1 89 ? -17.530 1.383 9.862 1.00 91.44 89 ASP A C 1
ATOM 681 O O . ASP A 1 89 ? -18.430 0.616 10.207 1.00 91.44 89 ASP A O 1
ATOM 685 N N . ARG A 1 90 ? -16.644 1.866 10.746 1.00 87.75 90 ARG A N 1
ATOM 686 C CA . ARG A 1 90 ? -16.582 1.510 12.176 1.00 87.75 90 ARG A CA 1
ATOM 687 C C . ARG A 1 90 ? -16.403 2.752 13.052 1.00 87.75 90 ARG A C 1
ATOM 689 O O . ARG A 1 90 ? -15.425 2.839 13.790 1.00 87.75 90 ARG A O 1
ATOM 696 N N . PRO A 1 91 ? -17.350 3.704 13.027 1.00 86.00 91 PRO A N 1
ATOM 697 C CA . PRO A 1 91 ? -17.194 4.972 13.737 1.00 86.00 91 PRO A CA 1
ATOM 698 C C . PRO A 1 91 ? -17.138 4.808 15.265 1.00 86.00 91 PRO A C 1
ATOM 700 O O . PRO A 1 91 ? -16.648 5.694 15.959 1.00 86.00 91 PRO A O 1
ATOM 703 N N . THR A 1 92 ? -17.632 3.684 15.795 1.00 87.12 92 THR A N 1
ATOM 704 C CA . THR A 1 92 ? -17.634 3.370 17.231 1.00 87.12 92 THR A CA 1
ATOM 705 C C . THR A 1 92 ? -16.442 2.526 17.682 1.00 87.12 92 THR A C 1
ATOM 707 O O . THR A 1 92 ? -16.204 2.446 18.884 1.00 87.12 92 THR A O 1
ATOM 710 N N . GLU A 1 93 ? -15.708 1.885 16.762 1.00 86.88 93 GLU A N 1
ATOM 711 C CA . GLU A 1 93 ? -14.523 1.084 17.103 1.00 86.88 93 GLU A CA 1
ATOM 712 C C . GLU A 1 93 ? -13.263 1.960 17.011 1.00 86.88 93 GLU A C 1
ATOM 714 O O . GLU A 1 93 ? -13.091 2.766 16.094 1.00 86.88 93 GLU A O 1
ATOM 719 N N . ARG A 1 94 ? -12.337 1.800 17.953 1.00 86.44 94 ARG A N 1
ATOM 720 C CA . ARG A 1 94 ? -11.079 2.549 17.984 1.00 86.44 94 ARG A CA 1
ATOM 721 C C . ARG A 1 94 ? -9.995 1.795 17.233 1.00 86.44 94 ARG A C 1
ATOM 723 O O . ARG A 1 94 ? -9.752 0.618 17.486 1.00 86.44 94 ARG A O 1
ATOM 730 N N . LEU A 1 95 ? -9.284 2.496 16.352 1.00 88.25 95 LEU A N 1
ATOM 731 C CA . LEU A 1 95 ? -8.121 1.939 15.667 1.00 88.25 95 LEU A CA 1
ATOM 732 C C . LEU A 1 95 ? -6.964 1.754 16.661 1.00 88.25 95 LEU A C 1
ATOM 734 O O . LEU A 1 95 ? -6.417 2.730 17.176 1.00 88.25 95 LEU A O 1
ATOM 738 N N . ALA A 1 96 ? -6.581 0.504 16.902 1.00 87.56 96 ALA A N 1
ATOM 739 C CA . ALA A 1 96 ? -5.479 0.129 17.782 1.00 87.56 96 ALA A CA 1
ATOM 740 C C . ALA A 1 96 ? -4.158 0.025 17.012 1.00 87.56 96 ALA A C 1
ATOM 742 O O . ALA A 1 96 ? -3.142 0.588 17.414 1.00 87.56 96 ALA A O 1
ATOM 743 N N . ARG A 1 97 ? -4.164 -0.661 15.869 1.00 90.06 97 ARG A N 1
ATOM 744 C CA . ARG A 1 97 ? -2.975 -0.857 15.034 1.00 90.06 97 ARG A CA 1
ATOM 745 C C . ARG A 1 97 ? -3.374 -0.947 13.581 1.00 90.06 97 ARG A C 1
ATOM 747 O O . ARG A 1 97 ? -4.451 -1.426 13.265 1.00 90.06 97 ARG A O 1
ATOM 754 N N . TRP A 1 98 ? -2.501 -0.544 12.681 1.00 92.38 98 TRP A N 1
ATOM 755 C CA . TRP A 1 98 ? -2.690 -0.810 11.264 1.00 92.38 98 TRP A CA 1
ATOM 756 C C . TRP A 1 98 ? -1.354 -0.965 10.571 1.00 92.38 98 TRP A C 1
ATOM 758 O O . TRP A 1 98 ? -0.304 -0.639 11.121 1.00 92.38 98 TRP A O 1
ATOM 768 N N . GLY A 1 99 ? -1.379 -1.487 9.360 1.00 91.31 99 GLY A N 1
ATOM 769 C CA . GLY A 1 99 ? -0.165 -1.690 8.610 1.00 91.31 99 GLY A CA 1
ATOM 770 C C . GLY A 1 99 ? -0.404 -2.400 7.301 1.00 91.31 99 GLY A C 1
ATOM 771 O O . GLY A 1 99 ? -1.538 -2.609 6.872 1.00 91.31 99 GLY A O 1
ATOM 772 N N . TYR A 1 100 ? 0.691 -2.784 6.665 1.00 91.94 100 TYR A N 1
ATOM 773 C CA . TYR A 1 100 ? 0.651 -3.637 5.497 1.00 91.94 100 TYR A CA 1
ATOM 774 C C . TYR A 1 100 ? 1.881 -4.534 5.411 1.00 91.94 100 TYR A C 1
ATOM 776 O O . TYR A 1 100 ? 2.930 -4.259 5.994 1.00 91.94 100 TYR A O 1
ATOM 784 N N . HIS A 1 101 ? 1.723 -5.606 4.648 1.00 89.62 101 HIS A N 1
ATOM 785 C CA . HIS A 1 101 ? 2.770 -6.501 4.198 1.00 89.62 101 HIS A CA 1
ATOM 786 C C . HIS A 1 101 ? 2.703 -6.567 2.672 1.00 89.62 101 HIS A C 1
ATOM 788 O O . HIS A 1 101 ? 1.735 -7.095 2.119 1.00 89.62 101 HIS A O 1
ATOM 794 N N . SER A 1 102 ? 3.701 -6.025 1.977 1.00 82.69 102 SER A N 1
ATOM 795 C CA . SER A 1 102 ? 3.834 -6.253 0.536 1.00 82.69 102 SER A CA 1
ATOM 796 C C . SER A 1 102 ? 4.637 -7.524 0.280 1.00 82.69 102 SER A C 1
ATOM 798 O O . SER A 1 102 ? 5.661 -7.734 0.918 1.00 82.69 102 SER A O 1
ATOM 800 N N . GLY A 1 103 ? 4.175 -8.363 -0.645 1.00 76.19 103 GLY A N 1
ATOM 801 C CA . GLY A 1 103 ? 4.964 -9.459 -1.204 1.00 76.19 103 GLY A CA 1
ATOM 802 C C . GLY A 1 103 ? 5.905 -8.963 -2.304 1.00 76.19 103 GLY A C 1
ATOM 803 O O . GLY A 1 103 ? 6.190 -7.766 -2.402 1.00 76.19 103 GLY A O 1
ATOM 804 N N . ASP A 1 104 ? 6.357 -9.883 -3.156 1.00 80.50 104 ASP A N 1
ATOM 805 C CA . ASP A 1 104 ? 7.268 -9.555 -4.253 1.00 80.50 104 ASP A CA 1
ATOM 806 C C . ASP A 1 104 ? 6.661 -8.566 -5.252 1.00 80.50 104 ASP A C 1
ATOM 808 O O . ASP A 1 104 ? 5.472 -8.613 -5.593 1.00 80.50 104 ASP A O 1
ATOM 812 N N . ILE A 1 105 ? 7.524 -7.701 -5.777 1.00 86.75 105 ILE A N 1
ATOM 813 C CA . ILE A 1 105 ? 7.210 -6.815 -6.892 1.00 86.75 105 ILE A CA 1
ATOM 814 C C . ILE A 1 105 ? 7.604 -7.528 -8.184 1.00 86.75 105 ILE A C 1
ATOM 816 O O . ILE A 1 105 ? 8.752 -7.950 -8.362 1.00 86.75 105 ILE A O 1
ATOM 820 N N . TRP A 1 106 ? 6.637 -7.695 -9.082 1.00 88.81 106 TRP A N 1
ATOM 821 C CA . TRP A 1 106 ? 6.908 -8.191 -10.423 1.00 88.81 106 TRP A CA 1
ATOM 822 C C . TRP A 1 106 ? 7.469 -7.061 -11.280 1.00 88.81 106 TRP A C 1
ATOM 824 O O . TRP A 1 106 ? 7.122 -5.897 -11.089 1.00 88.81 106 TRP A O 1
ATOM 834 N N . HIS A 1 107 ? 8.347 -7.423 -12.209 1.00 89.50 107 HIS A N 1
ATOM 835 C CA . HIS A 1 107 ? 8.945 -6.512 -13.172 1.00 89.50 107 HIS A CA 1
ATOM 836 C C . HIS A 1 107 ? 8.847 -7.160 -14.548 1.00 89.50 107 HIS A C 1
ATOM 838 O O . HIS A 1 107 ? 9.076 -8.362 -14.683 1.00 89.50 107 HIS A O 1
ATOM 844 N N . GLU A 1 108 ? 8.511 -6.364 -15.546 1.00 89.12 108 GLU A N 1
ATOM 845 C CA . GLU A 1 108 ? 8.336 -6.781 -16.925 1.00 89.12 108 GLU A CA 1
ATOM 846 C C . GLU A 1 108 ? 9.087 -5.796 -17.822 1.00 89.12 108 GLU A C 1
ATOM 848 O O . GLU A 1 108 ? 8.829 -4.592 -17.790 1.00 89.12 108 GLU A O 1
ATOM 853 N N . ALA A 1 109 ? 10.045 -6.300 -18.597 1.00 87.69 109 ALA A N 1
ATOM 854 C CA . ALA A 1 109 ? 10.723 -5.510 -19.616 1.00 87.69 109 ALA A CA 1
ATOM 855 C C . ALA A 1 109 ? 9.851 -5.460 -20.877 1.00 87.69 109 ALA A C 1
ATOM 857 O O . ALA A 1 109 ? 9.352 -6.487 -21.329 1.00 87.69 109 ALA A O 1
ATOM 858 N N . GLN A 1 110 ? 9.677 -4.270 -21.443 1.00 85.56 110 GLN A N 1
ATOM 859 C CA . GLN A 1 110 ? 8.857 -4.036 -22.630 1.00 85.56 110 GLN A CA 1
ATOM 860 C C . GLN A 1 110 ? 9.594 -3.107 -23.599 1.00 85.56 110 GLN A C 1
ATOM 862 O O . GLN A 1 110 ? 10.447 -2.327 -23.186 1.00 85.56 110 GLN A O 1
ATOM 867 N N . VAL A 1 111 ? 9.273 -3.166 -24.892 1.00 83.38 111 VAL A N 1
ATOM 868 C CA . VAL A 1 111 ? 9.794 -2.226 -25.897 1.00 83.38 111 VAL A CA 1
ATOM 869 C C . VAL A 1 111 ? 8.617 -1.457 -26.477 1.00 83.38 111 VAL A C 1
ATOM 871 O O . VAL A 1 111 ? 7.735 -2.048 -27.092 1.00 83.38 111 VAL A O 1
ATOM 874 N N . ILE A 1 112 ? 8.594 -0.140 -26.274 1.00 79.44 112 ILE A N 1
ATOM 875 C CA . ILE A 1 112 ? 7.512 0.737 -26.742 1.00 79.44 112 ILE A CA 1
ATOM 876 C C . ILE A 1 112 ? 8.136 1.809 -27.630 1.00 79.44 112 ILE A C 1
ATOM 878 O O . ILE A 1 112 ? 9.003 2.556 -27.180 1.00 79.44 112 ILE A O 1
ATOM 882 N N . GLY A 1 113 ? 7.737 1.857 -28.904 1.00 82.12 113 GLY A N 1
ATOM 883 C CA . GLY A 1 113 ? 8.304 2.803 -29.875 1.00 82.12 113 GLY A CA 1
ATOM 884 C C . GLY A 1 113 ? 9.816 2.637 -30.085 1.00 82.12 113 GLY A C 1
ATOM 885 O O . GLY A 1 113 ? 10.526 3.625 -30.244 1.00 82.12 113 GLY A O 1
ATOM 886 N N . GLY A 1 114 ? 10.330 1.403 -30.003 1.00 84.06 114 GLY A N 1
ATOM 887 C CA . GLY A 1 114 ? 11.763 1.103 -30.135 1.00 84.06 114 GLY A CA 1
ATOM 888 C C . GLY A 1 114 ? 12.619 1.456 -28.912 1.00 84.06 114 GLY A C 1
ATOM 889 O O . GLY A 1 114 ? 13.825 1.228 -28.935 1.00 84.06 114 GLY A O 1
ATOM 890 N N . GLN A 1 115 ? 12.024 1.980 -27.835 1.00 83.31 115 GLN A N 1
ATOM 891 C CA . GLN A 1 115 ? 12.729 2.305 -26.596 1.00 83.31 115 GLN A CA 1
ATOM 892 C C . GLN A 1 115 ? 12.510 1.215 -25.535 1.00 83.31 115 GLN A C 1
ATOM 894 O O . GLN A 1 115 ? 11.363 0.798 -25.327 1.00 83.31 115 GLN A O 1
ATOM 899 N N . PRO A 1 116 ? 13.569 0.766 -24.831 1.00 81.94 116 PRO A N 1
ATOM 900 C CA . PRO A 1 116 ? 13.423 -0.158 -23.718 1.00 81.94 116 PRO A CA 1
ATOM 901 C C . PRO A 1 116 ? 12.689 0.530 -22.565 1.00 81.94 116 PRO A C 1
ATOM 903 O O . PRO A 1 116 ? 13.077 1.597 -22.087 1.00 81.94 116 PRO A O 1
ATOM 906 N N . GLN A 1 117 ? 11.628 -0.107 -22.099 1.00 86.81 117 GLN A N 1
ATOM 907 C CA . GLN A 1 117 ? 10.841 0.285 -20.945 1.00 86.81 117 GLN A CA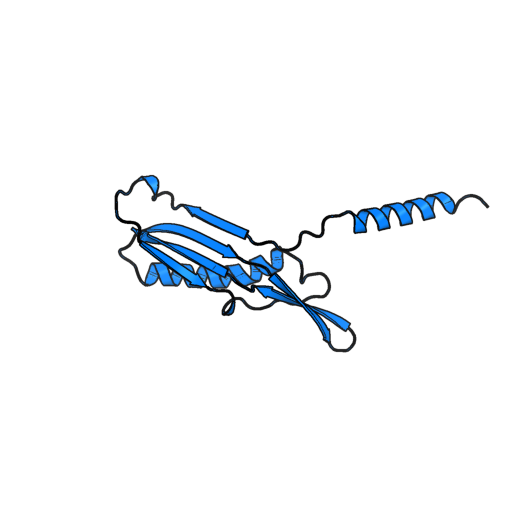 1
ATOM 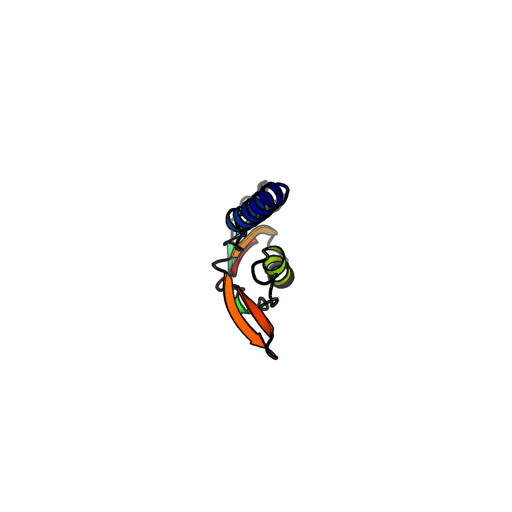908 C C . GLN A 1 117 ? 10.754 -0.872 -19.953 1.00 86.81 117 GLN A C 1
ATOM 910 O O . GLN A 1 117 ? 11.012 -2.033 -20.264 1.00 86.81 117 GLN A O 1
ATOM 915 N N . CYS A 1 118 ? 10.399 -0.536 -18.723 1.00 88.50 118 CYS A N 1
ATOM 916 C CA . CYS A 1 118 ? 10.172 -1.505 -17.670 1.00 88.50 118 CYS A CA 1
ATOM 917 C C . CYS A 1 118 ? 8.887 -1.126 -16.948 1.00 88.50 118 CYS A C 1
ATOM 919 O O . CYS A 1 118 ? 8.710 0.043 -16.593 1.00 88.50 118 CYS A O 1
ATOM 921 N N . ARG A 1 119 ? 8.013 -2.106 -16.740 1.00 90.50 119 ARG A N 1
ATOM 922 C CA . ARG A 1 119 ? 6.783 -2.001 -15.963 1.00 90.50 119 ARG A CA 1
ATOM 923 C C . ARG A 1 119 ? 6.928 -2.830 -14.697 1.00 90.50 119 ARG A C 1
ATOM 925 O O . ARG A 1 119 ? 7.536 -3.895 -14.720 1.00 90.50 119 ARG A O 1
ATOM 932 N N . ALA A 1 120 ? 6.386 -2.350 -13.592 1.00 91.56 120 ALA A N 1
ATOM 933 C CA . ALA A 1 120 ? 6.405 -3.078 -12.337 1.00 91.56 120 ALA A CA 1
ATOM 934 C C . ALA A 1 120 ? 5.106 -2.891 -11.556 1.00 91.56 120 ALA A C 1
ATOM 936 O O . ALA A 1 120 ? 4.361 -1.930 -11.760 1.00 91.56 120 ALA A O 1
ATOM 937 N N . GLY A 1 121 ? 4.833 -3.837 -10.665 1.00 91.69 121 GLY A N 1
ATOM 938 C CA . GLY A 1 121 ? 3.634 -3.841 -9.841 1.00 91.69 121 GLY A CA 1
ATOM 939 C C . GLY A 1 121 ? 3.757 -4.792 -8.660 1.00 91.69 121 GLY A C 1
ATOM 940 O O . GLY A 1 121 ? 4.653 -5.635 -8.593 1.00 91.69 121 GLY A O 1
ATOM 941 N N . PHE A 1 122 ? 2.840 -4.673 -7.705 1.00 91.25 122 PHE A N 1
ATOM 942 C CA . PHE A 1 122 ? 2.799 -5.593 -6.574 1.00 91.25 122 PHE A CA 1
ATOM 943 C C . PHE A 1 122 ? 2.120 -6.905 -6.971 1.00 91.25 122 PHE A C 1
ATOM 945 O O . PHE A 1 122 ? 1.052 -6.891 -7.579 1.00 91.25 122 PHE A O 1
ATOM 952 N N . ARG A 1 123 ? 2.702 -8.049 -6.585 1.00 89.50 123 ARG A N 1
ATOM 953 C CA . ARG A 1 123 ? 2.001 -9.344 -6.673 1.00 89.50 123 ARG A CA 1
ATOM 954 C C . ARG A 1 123 ? 0.999 -9.534 -5.540 1.00 89.50 123 ARG A C 1
ATOM 956 O O . ARG A 1 123 ? -0.022 -10.183 -5.728 1.00 89.50 123 ARG A O 1
ATOM 963 N N . ARG A 1 124 ? 1.312 -8.993 -4.361 1.00 90.44 124 ARG A N 1
ATOM 964 C CA . ARG A 1 124 ? 0.507 -9.130 -3.145 1.00 90.44 124 ARG A CA 1
ATOM 965 C C . ARG A 1 124 ? 0.729 -7.935 -2.227 1.00 90.44 124 ARG A C 1
ATOM 967 O O . ARG A 1 124 ? 1.875 -7.530 -2.038 1.00 90.44 124 ARG A O 1
ATOM 974 N N . VAL A 1 125 ? -0.334 -7.398 -1.633 1.00 92.81 125 VAL A N 1
ATOM 975 C CA . VAL A 1 125 ? -0.249 -6.351 -0.604 1.00 92.81 125 VAL A CA 1
ATOM 976 C C . VAL A 1 125 ? -1.326 -6.600 0.435 1.00 92.81 125 VAL A C 1
ATOM 978 O O . VAL A 1 125 ? -2.466 -6.201 0.254 1.00 92.81 125 VAL A O 1
ATOM 981 N N . ILE A 1 126 ? -0.979 -7.229 1.550 1.00 93.56 126 ILE A N 1
ATOM 982 C CA . ILE A 1 126 ? -1.929 -7.452 2.637 1.00 93.56 126 ILE A CA 1
ATOM 983 C C . ILE A 1 126 ? -1.915 -6.245 3.564 1.00 93.56 126 ILE A C 1
ATOM 985 O O . ILE A 1 126 ? -1.004 -6.102 4.373 1.00 93.56 126 ILE A O 1
ATOM 989 N N . ALA A 1 127 ? -2.923 -5.386 3.459 1.00 94.56 127 ALA A N 1
ATOM 990 C CA . ALA A 1 127 ? -3.178 -4.359 4.460 1.00 94.56 127 ALA A CA 1
ATOM 991 C C . ALA A 1 127 ? -3.966 -4.950 5.630 1.00 94.56 127 ALA A C 1
ATOM 993 O O . ALA A 1 127 ? -4.816 -5.823 5.435 1.00 94.56 127 ALA A O 1
ATOM 994 N N . PHE A 1 128 ? -3.691 -4.472 6.841 1.00 94.12 128 PHE A N 1
ATOM 995 C CA . PHE A 1 128 ? -4.405 -4.868 8.045 1.00 94.12 128 PHE A CA 1
ATOM 996 C C . PHE A 1 128 ? -4.700 -3.669 8.944 1.00 94.12 128 PHE A C 1
ATOM 998 O O . PHE A 1 128 ? -3.966 -2.682 8.958 1.00 94.12 128 PHE A O 1
ATOM 1005 N N . ALA A 1 129 ? -5.783 -3.782 9.701 1.00 93.38 129 ALA A N 1
ATOM 1006 C CA . ALA A 1 129 ? -6.167 -2.846 10.740 1.00 93.38 129 ALA A CA 1
ATOM 1007 C C . ALA A 1 129 ? -6.816 -3.625 11.886 1.00 93.38 129 ALA A C 1
ATOM 1009 O O . ALA A 1 129 ? -7.637 -4.513 11.666 1.00 93.38 129 ALA A O 1
ATOM 1010 N N . ASP A 1 130 ? -6.410 -3.298 13.097 1.00 92.00 130 ASP A N 1
ATOM 1011 C CA . ASP A 1 130 ? -6.857 -3.874 14.348 1.00 92.00 130 ASP A CA 1
ATOM 1012 C C . ASP A 1 130 ? -7.699 -2.816 15.051 1.00 92.00 130 ASP A C 1
ATOM 1014 O O . ASP A 1 130 ? -7.223 -1.707 15.306 1.00 92.00 130 ASP A O 1
ATOM 1018 N N . PHE A 1 131 ? -8.944 -3.166 15.349 1.00 89.94 131 PHE A N 1
ATOM 1019 C CA . PHE A 1 131 ? -9.916 -2.313 16.018 1.00 89.94 131 PHE A CA 1
ATOM 1020 C C . PHE A 1 131 ? -10.301 -2.888 17.384 1.00 89.94 131 PHE A C 1
ATOM 1022 O O . PHE A 1 131 ? -10.134 -4.091 17.624 1.00 89.94 131 PHE A O 1
ATOM 1029 N N . ARG A 1 132 ? -10.786 -2.024 18.277 1.00 86.31 132 ARG A N 1
ATOM 1030 C CA . ARG A 1 132 ? -11.267 -2.360 19.622 1.00 86.31 132 ARG A CA 1
ATOM 1031 C C . ARG A 1 132 ? -12.518 -1.573 19.978 1.00 86.31 132 ARG A C 1
ATOM 1033 O O . ARG A 1 132 ? -12.604 -0.399 19.555 1.00 86.31 132 ARG A O 1
#

pLDDT: mean 79.89, std 14.32, range [42.62, 96.62]

Radius of gyration: 22.05 Å; chains: 1; bounding box: 71×19×58 Å